Protein AF-A0A2W0BWJ9-F1 (afdb_monomer_lite)

pLDDT: mean 83.64, std 16.71, range [37.88, 95.56]

Structure (mmCIF, N/CA/C/O backbone):
data_AF-A0A2W0BWJ9-F1
#
_entry.id   AF-A0A2W0BWJ9-F1
#
loop_
_atom_site.group_PDB
_atom_site.id
_atom_site.type_symbol
_atom_site.label_atom_id
_atom_site.label_alt_id
_atom_site.label_comp_id
_atom_site.label_asym_id
_atom_site.label_entity_id
_atom_site.label_seq_id
_atom_site.pdbx_PDB_ins_code
_atom_site.Cartn_x
_atom_site.Cartn_y
_atom_site.Cartn_z
_atom_site.occupancy
_atom_site.B_iso_or_equiv
_atom_site.auth_seq_id
_atom_site.auth_comp_id
_atom_site.auth_asym_id
_atom_site.auth_atom_id
_atom_site.pdbx_PDB_model_num
ATOM 1 N N . MET A 1 1 ? -16.377 15.083 7.955 1.00 40.84 1 MET A N 1
ATOM 2 C CA . MET A 1 1 ? -14.905 15.197 7.967 1.00 40.84 1 MET A CA 1
ATOM 3 C C . MET A 1 1 ? -14.401 13.906 7.365 1.00 40.84 1 MET A C 1
ATOM 5 O O . MET A 1 1 ? -14.730 12.867 7.913 1.00 40.84 1 MET A O 1
ATOM 9 N N . GLU A 1 2 ? -13.746 13.944 6.206 1.00 46.34 2 GLU A N 1
ATOM 10 C CA . GLU A 1 2 ? -13.092 12.747 5.668 1.00 46.34 2 GLU A CA 1
ATOM 11 C C . GLU A 1 2 ? -11.958 12.394 6.635 1.00 46.34 2 GLU A C 1
ATOM 13 O O . GLU A 1 2 ? -10.954 13.101 6.707 1.00 46.34 2 GLU A O 1
ATOM 18 N N . GLU A 1 3 ? -12.160 11.376 7.469 1.00 52.25 3 GLU A N 1
ATOM 19 C CA . GLU A 1 3 ? -11.092 10.821 8.293 1.00 52.25 3 GLU A CA 1
ATOM 20 C C . GLU A 1 3 ? -10.096 10.154 7.342 1.00 52.25 3 GLU A C 1
ATOM 22 O O . GLU A 1 3 ? -10.275 9.021 6.898 1.00 52.25 3 GLU A O 1
ATOM 27 N N . TYR A 1 4 ? -9.063 10.903 6.959 1.00 51.47 4 TYR A N 1
ATOM 28 C CA . TYR A 1 4 ? -7.961 10.372 6.173 1.00 51.47 4 TYR A CA 1
ATOM 29 C C . TYR A 1 4 ? -7.211 9.353 7.034 1.00 51.47 4 TYR A C 1
ATOM 31 O O . TYR A 1 4 ? -6.409 9.712 7.897 1.00 51.47 4 TYR A O 1
ATOM 39 N N . LEU A 1 5 ? -7.490 8.068 6.809 1.00 63.22 5 LEU A N 1
ATOM 40 C CA . LEU A 1 5 ? -6.716 6.983 7.401 1.00 63.22 5 LEU A CA 1
ATOM 41 C C . LEU A 1 5 ? -5.247 7.104 6.952 1.00 63.22 5 LEU A C 1
ATOM 43 O O . LEU A 1 5 ? -4.985 7.468 5.800 1.00 63.22 5 LEU A O 1
ATOM 47 N N . PRO A 1 6 ? -4.274 6.818 7.838 1.00 71.81 6 PRO A N 1
ATOM 48 C CA . PRO A 1 6 ? -2.860 6.974 7.519 1.00 71.81 6 PRO A CA 1
ATOM 49 C C . PRO A 1 6 ? -2.480 6.101 6.318 1.00 71.81 6 PRO A C 1
ATOM 51 O O . PRO A 1 6 ? -2.730 4.894 6.318 1.00 71.81 6 PRO A O 1
ATOM 54 N N . SER A 1 7 ? -1.863 6.705 5.300 1.00 84.56 7 SER A N 1
ATOM 55 C CA . SER A 1 7 ? -1.279 5.970 4.179 1.00 84.56 7 SER A CA 1
ATOM 56 C C . SER A 1 7 ? 0.074 5.368 4.564 1.00 84.56 7 SER A C 1
ATOM 58 O O . SER A 1 7 ? 0.800 5.891 5.412 1.00 84.56 7 SER A O 1
ATOM 60 N N . PHE A 1 8 ? 0.416 4.247 3.937 1.00 91.00 8 PHE A N 1
ATOM 61 C CA . PHE A 1 8 ? 1.699 3.576 4.088 1.00 91.00 8 PHE A CA 1
ATOM 62 C C . PHE A 1 8 ? 2.456 3.610 2.773 1.00 91.00 8 PHE A C 1
ATOM 64 O O . PHE A 1 8 ? 1.955 3.145 1.751 1.00 91.00 8 PHE A O 1
ATOM 71 N N . ARG A 1 9 ? 3.676 4.144 2.801 1.00 93.50 9 ARG A N 1
ATOM 72 C CA . ARG A 1 9 ? 4.561 4.158 1.642 1.00 93.50 9 ARG A CA 1
ATOM 73 C C . ARG A 1 9 ? 5.662 3.122 1.817 1.00 93.50 9 ARG A C 1
ATOM 75 O O . ARG A 1 9 ? 6.388 3.140 2.808 1.00 93.50 9 ARG A O 1
ATOM 82 N N . LEU A 1 10 ? 5.772 2.232 0.841 1.00 91.75 10 LEU A N 1
ATOM 83 C CA . LEU A 1 10 ? 6.825 1.237 0.741 1.00 91.75 10 LEU A CA 1
ATOM 84 C C . LEU A 1 10 ? 7.824 1.684 -0.327 1.00 91.75 10 LEU A C 1
ATOM 86 O O . LEU A 1 10 ? 7.519 1.638 -1.516 1.00 91.75 10 LEU A O 1
ATOM 90 N N . GLU A 1 11 ? 8.989 2.135 0.124 1.00 92.88 11 GLU A N 1
ATOM 91 C CA . GLU A 1 11 ? 10.073 2.641 -0.721 1.00 92.88 11 GLU A CA 1
ATOM 92 C C . GLU A 1 11 ? 10.939 1.494 -1.265 1.00 92.88 11 GLU A C 1
ATOM 94 O O . GLU A 1 11 ? 11.278 0.543 -0.555 1.00 92.88 11 GLU A O 1
ATOM 99 N N . PHE A 1 12 ? 11.342 1.625 -2.522 1.00 88.06 12 PHE A N 1
ATOM 100 C CA . PHE A 1 12 ? 12.331 0.806 -3.216 1.00 88.06 12 PHE A CA 1
ATOM 101 C C . PHE A 1 12 ? 13.402 1.732 -3.807 1.00 88.06 12 PHE A C 1
ATOM 103 O O . PHE A 1 12 ? 13.275 2.951 -3.762 1.00 88.06 12 PHE A O 1
ATOM 110 N N . ARG A 1 13 ? 14.478 1.161 -4.360 1.00 88.69 13 ARG A N 1
ATOM 111 C CA . ARG A 1 13 ? 15.673 1.917 -4.783 1.00 88.69 13 ARG A CA 1
ATOM 112 C C . ARG A 1 13 ? 15.372 3.142 -5.662 1.00 88.69 13 ARG A C 1
ATOM 114 O O . ARG A 1 13 ? 16.003 4.169 -5.459 1.00 88.69 13 ARG A O 1
ATOM 121 N N . ASP A 1 14 ? 14.412 3.023 -6.580 1.00 91.31 14 ASP A N 1
ATOM 122 C CA . ASP A 1 14 ? 14.068 4.060 -7.567 1.00 91.31 14 ASP A CA 1
ATOM 123 C C . ASP A 1 14 ? 12.546 4.226 -7.747 1.00 91.31 14 ASP A C 1
ATOM 125 O O . ASP A 1 14 ? 12.083 4.828 -8.714 1.00 91.31 14 ASP A O 1
ATOM 129 N N . THR A 1 15 ? 11.744 3.636 -6.858 1.00 92.94 15 THR A N 1
ATOM 130 C CA . THR A 1 15 ? 10.281 3.703 -6.934 1.00 92.94 15 THR A CA 1
ATOM 131 C C . THR A 1 15 ? 9.653 3.502 -5.565 1.00 92.94 15 THR A C 1
ATOM 133 O O . THR A 1 15 ? 10.302 2.991 -4.658 1.00 92.94 15 THR A O 1
ATOM 136 N N . TYR A 1 16 ? 8.380 3.836 -5.412 1.00 93.19 16 TYR A N 1
ATOM 137 C CA . TYR A 1 16 ? 7.623 3.513 -4.213 1.00 93.19 16 TYR A CA 1
ATOM 138 C C . TYR A 1 16 ? 6.228 3.014 -4.552 1.00 93.19 16 TYR A C 1
ATOM 140 O O . TYR A 1 16 ? 5.671 3.298 -5.609 1.00 93.19 16 TYR A O 1
ATOM 148 N N . ASN A 1 17 ? 5.652 2.292 -3.603 1.00 93.56 17 ASN A N 1
ATOM 149 C CA . ASN A 1 17 ? 4.255 1.903 -3.614 1.00 93.56 17 ASN A CA 1
ATOM 150 C C . ASN A 1 17 ? 3.540 2.586 -2.455 1.00 93.56 17 ASN A C 1
ATOM 152 O O . ASN A 1 17 ? 4.054 2.604 -1.337 1.00 93.56 17 ASN A O 1
ATOM 156 N N . GLU A 1 18 ? 2.345 3.110 -2.692 1.00 95.25 18 GLU A N 1
ATOM 157 C CA . GLU A 1 18 ? 1.497 3.656 -1.638 1.00 95.25 18 GLU A CA 1
ATOM 158 C C . GLU A 1 18 ? 0.294 2.763 -1.395 1.00 95.25 18 GLU A C 1
ATOM 160 O O . GLU A 1 18 ? -0.345 2.270 -2.322 1.00 95.25 18 GLU A O 1
ATOM 165 N N . TYR A 1 19 ? -0.023 2.601 -0.120 1.00 94.69 19 TYR A N 1
ATOM 166 C CA . TYR A 1 19 ? -1.162 1.859 0.371 1.00 94.69 19 TYR A CA 1
ATOM 167 C C . TYR A 1 19 ? -2.012 2.789 1.229 1.00 94.69 19 TYR A C 1
ATOM 169 O O . TYR A 1 19 ? -1.491 3.625 1.969 1.00 94.69 19 TYR A O 1
ATOM 177 N N . ARG A 1 20 ? -3.329 2.652 1.145 1.00 92.06 20 ARG A N 1
ATOM 178 C CA . ARG A 1 20 ? -4.275 3.357 2.017 1.00 92.06 20 ARG A CA 1
ATOM 179 C C . ARG A 1 20 ? -5.461 2.463 2.317 1.00 92.06 20 ARG A C 1
ATOM 181 O O . ARG A 1 20 ? -5.727 1.527 1.570 1.00 92.06 20 ARG A O 1
ATOM 188 N N . ILE A 1 21 ? -6.179 2.762 3.387 1.00 89.19 21 ILE A N 1
ATOM 189 C CA . ILE A 1 21 ? -7.480 2.152 3.649 1.00 89.19 21 ILE A CA 1
ATOM 190 C C . ILE A 1 21 ? -8.530 3.212 3.325 1.00 89.19 21 ILE A C 1
ATOM 192 O O . ILE A 1 21 ? -8.455 4.323 3.839 1.00 89.19 21 ILE A O 1
ATOM 196 N N . LEU A 1 22 ? -9.468 2.887 2.442 1.00 87.25 22 LEU A N 1
ATOM 197 C CA . LEU A 1 22 ? -10.587 3.747 2.064 1.00 87.25 22 LEU A CA 1
ATOM 198 C C . LEU A 1 22 ? -11.860 2.901 2.094 1.00 87.25 22 LEU A C 1
ATOM 200 O O . LEU A 1 22 ? -11.887 1.829 1.491 1.00 87.25 22 LEU A O 1
ATOM 204 N N . ASP A 1 23 ? -12.874 3.342 2.841 1.00 85.25 23 ASP A N 1
ATOM 205 C CA . ASP A 1 23 ? -14.139 2.610 3.029 1.00 85.25 23 ASP A CA 1
ATOM 206 C C . ASP A 1 23 ? -13.941 1.139 3.450 1.00 85.25 23 ASP A C 1
ATOM 208 O O . ASP A 1 23 ? -14.573 0.217 2.932 1.00 85.25 23 ASP A O 1
ATOM 212 N N . GLY A 1 24 ? -12.988 0.901 4.360 1.00 83.31 24 GLY A N 1
ATOM 213 C CA . GLY A 1 24 ? -12.647 -0.441 4.849 1.00 83.31 24 GLY A CA 1
ATOM 214 C C . GLY A 1 24 ? -11.927 -1.333 3.831 1.00 83.31 24 GLY A C 1
ATOM 215 O O . GLY A 1 24 ? -11.697 -2.509 4.104 1.00 83.31 24 GLY A O 1
ATOM 216 N N . ARG A 1 25 ? -11.549 -0.797 2.666 1.00 88.94 25 ARG A N 1
ATOM 217 C CA . ARG A 1 25 ? -10.829 -1.520 1.614 1.00 88.94 25 ARG A CA 1
ATOM 218 C C . ARG A 1 25 ? -9.402 -1.019 1.509 1.00 88.94 25 ARG A C 1
ATOM 220 O O . ARG A 1 25 ? -9.156 0.186 1.508 1.00 88.94 25 ARG A O 1
ATOM 227 N N . VAL A 1 26 ? -8.460 -1.941 1.362 1.00 91.50 26 VAL A N 1
ATOM 228 C CA . VAL A 1 26 ? -7.072 -1.573 1.089 1.00 91.50 26 VAL A CA 1
ATOM 229 C C . VAL A 1 26 ? -6.952 -1.206 -0.384 1.00 91.50 26 VAL A C 1
ATOM 231 O O . VAL A 1 26 ? -7.336 -1.968 -1.270 1.00 91.50 26 VAL A O 1
ATOM 234 N N . GLN A 1 27 ? -6.425 -0.021 -0.642 1.00 94.56 27 GLN A N 1
ATOM 235 C CA . GLN A 1 27 ? -6.058 0.434 -1.968 1.00 94.56 27 GLN 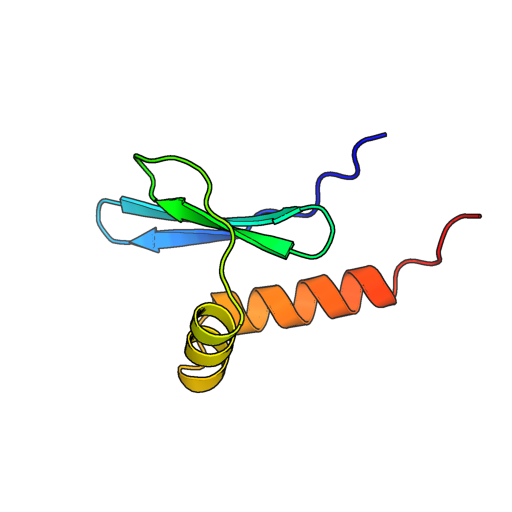A CA 1
ATOM 236 C C . GLN A 1 27 ? -4.548 0.553 -2.074 1.00 94.56 27 GLN A C 1
ATOM 238 O O . GLN A 1 27 ? -3.864 0.861 -1.100 1.00 94.56 27 GLN A O 1
ATOM 243 N N . PHE A 1 28 ? -4.061 0.325 -3.280 1.00 94.25 28 PHE A N 1
ATOM 244 C CA . PHE A 1 28 ? -2.663 0.346 -3.655 1.00 94.25 28 PHE A CA 1
ATOM 245 C C . PHE A 1 28 ? -2.492 1.200 -4.906 1.00 94.25 28 PHE A C 1
ATOM 247 O O . PHE A 1 28 ? -3.325 1.136 -5.812 1.00 94.25 28 PHE A O 1
ATOM 254 N N . ARG A 1 29 ? -1.386 1.935 -4.989 1.00 95.00 29 ARG A N 1
ATOM 255 C CA . ARG A 1 29 ? -0.871 2.453 -6.255 1.00 95.00 29 ARG A CA 1
ATOM 256 C C . ARG A 1 29 ? 0.656 2.363 -6.308 1.00 95.00 29 ARG A C 1
ATOM 258 O O . ARG A 1 29 ? 1.301 2.545 -5.271 1.00 95.00 29 ARG A O 1
ATOM 265 N N . PRO A 1 30 ? 1.243 2.136 -7.490 1.00 93.94 30 PRO A N 1
ATOM 266 C CA . PRO A 1 30 ? 2.651 2.439 -7.715 1.00 93.94 30 PRO A CA 1
ATOM 267 C C . PRO A 1 30 ? 2.879 3.960 -7.748 1.00 93.94 30 PRO A C 1
ATOM 269 O O . PRO A 1 30 ? 1.925 4.735 -7.840 1.00 93.94 30 PRO A O 1
ATOM 272 N N . GLN A 1 31 ? 4.142 4.388 -7.707 1.00 93.00 31 GLN A N 1
ATOM 273 C CA . GLN A 1 31 ? 4.534 5.797 -7.848 1.00 93.00 31 GLN A CA 1
ATOM 274 C C . GLN A 1 31 ? 3.904 6.456 -9.084 1.00 93.00 31 GLN A C 1
ATOM 276 O O . GLN A 1 31 ? 3.443 7.594 -9.008 1.00 93.00 31 GLN A O 1
ATOM 281 N N . GLU A 1 32 ? 3.882 5.740 -10.209 1.00 91.44 32 GLU A N 1
ATOM 282 C CA . GLU A 1 32 ? 3.253 6.172 -11.456 1.00 91.44 32 GLU A CA 1
ATOM 283 C C . GLU A 1 32 ? 2.106 5.220 -11.793 1.00 91.44 32 GLU A C 1
ATOM 285 O O . GLU A 1 32 ? 2.309 4.140 -12.348 1.00 91.44 32 GLU A O 1
ATOM 290 N N . GLY A 1 33 ? 0.889 5.592 -11.402 1.00 92.50 33 GLY A N 1
ATOM 291 C CA . GLY A 1 33 ? -0.312 4.824 -11.703 1.00 92.50 33 GLY A CA 1
ATOM 292 C C . GLY A 1 33 ? -1.505 5.211 -10.840 1.00 92.50 33 GLY A C 1
ATOM 293 O O . GLY A 1 33 ? -1.400 5.985 -9.882 1.00 92.50 33 GLY A O 1
ATOM 294 N N . ASP A 1 34 ? -2.654 4.651 -11.197 1.00 94.19 34 ASP A N 1
ATOM 295 C CA . ASP A 1 34 ? -3.909 4.892 -10.500 1.00 94.19 34 ASP A CA 1
ATOM 296 C C . ASP A 1 34 ? -4.071 4.003 -9.267 1.00 94.19 34 ASP A C 1
ATOM 298 O O . ASP A 1 34 ? -3.494 2.919 -9.141 1.00 94.19 34 ASP A O 1
ATOM 302 N N . TRP A 1 35 ? -4.908 4.473 -8.346 1.00 94.75 35 TRP A N 1
ATOM 303 C CA . TRP A 1 35 ? -5.333 3.684 -7.200 1.00 94.75 35 TRP A CA 1
ATOM 304 C C . TRP A 1 35 ? -6.192 2.507 -7.648 1.00 94.75 35 TRP A C 1
ATOM 306 O O . TRP A 1 35 ? -7.229 2.688 -8.285 1.00 94.75 35 TRP A O 1
ATOM 316 N N . ARG A 1 36 ? -5.811 1.305 -7.221 1.00 95.44 36 ARG A N 1
ATOM 317 C CA . ARG A 1 36 ? -6.624 0.093 -7.343 1.00 95.44 36 ARG A CA 1
ATOM 318 C C . ARG A 1 36 ? -6.929 -0.485 -5.971 1.00 95.44 36 ARG A C 1
ATOM 320 O O . ARG A 1 36 ? -6.116 -0.391 -5.055 1.00 95.44 36 ARG A O 1
ATOM 327 N N . THR A 1 37 ? -8.094 -1.099 -5.824 1.00 95.56 37 THR A N 1
ATOM 328 C CA . THR A 1 37 ? -8.425 -1.881 -4.628 1.00 95.56 37 THR A CA 1
ATOM 329 C C . THR A 1 37 ? -7.742 -3.240 -4.708 1.00 95.56 37 THR A C 1
ATOM 331 O O . THR A 1 37 ? -7.821 -3.889 -5.746 1.00 95.56 37 THR A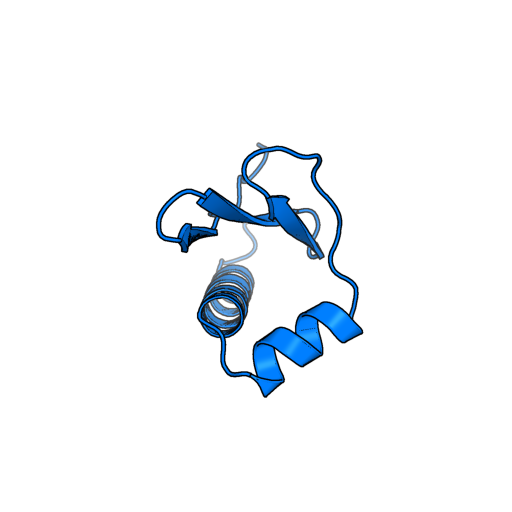 O 1
ATOM 334 N N . LEU A 1 38 ? -7.084 -3.646 -3.623 1.00 94.62 38 LEU A N 1
ATOM 335 C CA . LEU A 1 38 ? -6.564 -5.002 -3.472 1.00 94.62 38 LEU A CA 1
ATOM 336 C C . LEU A 1 38 ? -7.719 -5.950 -3.152 1.00 94.62 38 LEU A C 1
ATOM 338 O O . LEU A 1 38 ? -8.572 -5.630 -2.315 1.00 94.62 38 LEU A O 1
ATOM 342 N N . ASP A 1 39 ? -7.753 -7.095 -3.821 1.00 94.88 39 ASP A N 1
ATOM 343 C CA . ASP A 1 39 ? -8.720 -8.147 -3.521 1.00 94.88 39 ASP A CA 1
ATOM 344 C C . ASP A 1 39 ? -8.262 -9.023 -2.339 1.00 94.88 39 ASP A C 1
ATOM 346 O O . ASP A 1 39 ? -7.226 -8.786 -1.716 1.00 94.88 39 ASP A O 1
ATOM 350 N N . MET A 1 40 ? -9.067 -10.021 -1.963 1.00 92.56 40 MET A N 1
ATOM 351 C CA . MET A 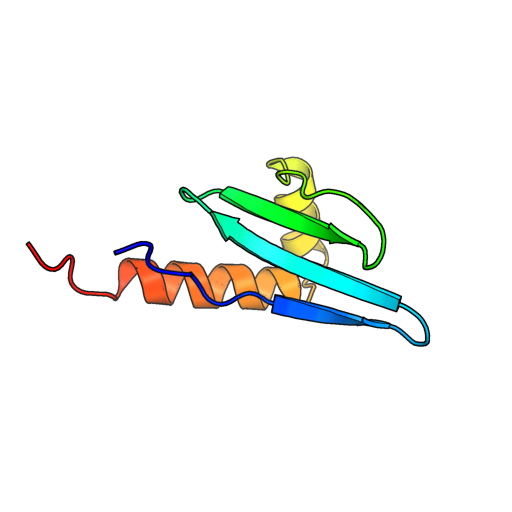1 40 ? -8.707 -10.902 -0.848 1.00 92.56 40 MET A CA 1
ATOM 352 C C . MET A 1 40 ? -7.434 -11.709 -1.111 1.00 92.56 40 MET A C 1
ATOM 354 O O . MET A 1 40 ? -6.701 -11.962 -0.154 1.00 92.56 40 MET A O 1
ATOM 358 N N . ASP A 1 41 ? -7.159 -12.091 -2.355 1.00 95.12 41 ASP A N 1
ATOM 359 C CA . ASP A 1 41 ? -6.003 -12.919 -2.696 1.00 95.12 41 ASP A CA 1
ATOM 360 C C . ASP A 1 41 ? -4.712 -12.095 -2.578 1.00 95.12 41 ASP A C 1
ATOM 362 O O . ASP A 1 41 ? -3.741 -12.542 -1.958 1.00 95.12 41 ASP A O 1
ATOM 366 N N . ASP A 1 42 ? -4.733 -10.844 -3.050 1.00 94.06 42 ASP A N 1
ATOM 367 C CA . ASP A 1 42 ? -3.658 -9.865 -2.859 1.00 94.06 42 ASP A CA 1
ATOM 368 C C . ASP A 1 42 ? -3.348 -9.659 -1.366 1.00 94.06 42 ASP A C 1
ATOM 370 O O . ASP A 1 42 ? -2.191 -9.671 -0.929 1.00 94.06 42 ASP A O 1
ATOM 374 N N . ILE A 1 43 ? -4.391 -9.495 -0.546 1.00 93.25 43 ILE A N 1
ATOM 375 C CA . ILE A 1 43 ? -4.236 -9.314 0.900 1.00 93.25 43 ILE A CA 1
ATOM 376 C C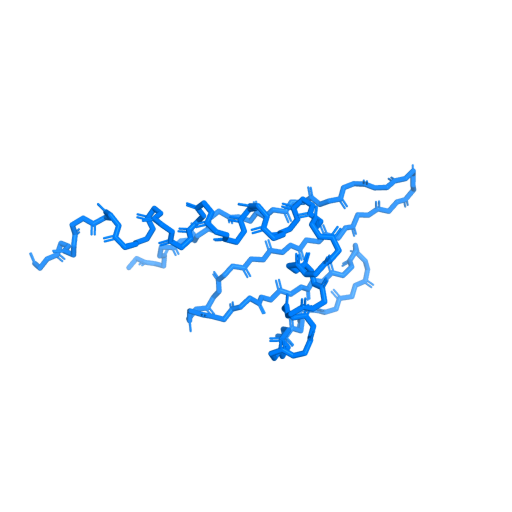 . ILE A 1 43 ? -3.664 -10.574 1.550 1.00 93.25 43 ILE A C 1
ATOM 378 O O . ILE A 1 43 ? -2.696 -10.487 2.312 1.00 93.25 43 ILE A O 1
ATOM 382 N N . GLN A 1 44 ? -4.195 -11.754 1.230 1.00 94.69 44 GLN A N 1
ATOM 383 C CA . GLN A 1 44 ? -3.681 -13.024 1.748 1.00 94.69 44 GLN A CA 1
ATOM 384 C C . GLN A 1 44 ? -2.212 -13.240 1.383 1.00 94.69 44 GLN A C 1
ATOM 386 O O . GLN A 1 44 ? -1.442 -13.728 2.216 1.00 94.69 44 GLN A O 1
ATOM 391 N N . MET A 1 45 ? -1.796 -12.830 0.184 1.00 95.56 45 MET A N 1
ATOM 392 C CA . MET A 1 45 ? -0.399 -12.877 -0.235 1.00 95.56 45 MET A CA 1
ATOM 393 C C . MET A 1 45 ? 0.488 -12.025 0.680 1.00 95.56 45 MET A C 1
ATOM 395 O O . MET A 1 45 ? 1.507 -12.513 1.174 1.00 95.56 45 MET A O 1
ATOM 399 N N . HIS A 1 46 ? 0.083 -10.787 0.988 1.00 94.44 46 HIS A N 1
ATOM 400 C CA . HIS A 1 46 ? 0.831 -9.918 1.901 1.00 94.44 46 HIS A CA 1
ATOM 401 C C . HIS A 1 46 ? 1.011 -10.533 3.292 1.00 94.44 46 HIS A C 1
ATOM 403 O O . HIS A 1 46 ? 2.113 -10.443 3.852 1.00 94.44 46 HIS A O 1
ATOM 409 N N . PHE A 1 47 ? -0.043 -11.148 3.841 1.00 93.62 47 PHE A N 1
ATOM 410 C CA . PHE A 1 47 ? -0.006 -11.819 5.146 1.00 93.62 47 PHE A CA 1
ATOM 411 C C . PHE A 1 47 ? 0.848 -13.090 5.118 1.00 93.62 47 PHE A C 1
ATOM 413 O O . PHE A 1 47 ? 1.660 -13.302 6.020 1.00 93.62 47 PHE A O 1
ATOM 420 N N . SER A 1 48 ? 0.729 -13.894 4.061 1.00 95.25 48 SER A N 1
ATOM 421 C CA . SER A 1 48 ? 1.498 -15.131 3.882 1.00 95.25 48 SER A CA 1
ATOM 422 C C . SER A 1 48 ? 2.999 -14.856 3.774 1.00 95.25 48 SER A C 1
ATOM 424 O O . SER A 1 48 ? 3.810 -15.550 4.385 1.00 95.25 48 SER A O 1
ATOM 426 N N . LEU A 1 49 ? 3.367 -13.789 3.060 1.00 94.62 49 LEU A N 1
ATOM 427 C CA . LEU A 1 49 ? 4.752 -13.349 2.884 1.00 94.62 49 LEU A CA 1
ATOM 428 C C . LEU A 1 49 ? 5.272 -12.474 4.035 1.00 94.62 49 LEU A C 1
ATOM 430 O O . LEU A 1 49 ? 6.425 -12.049 3.999 1.00 94.62 49 LEU A O 1
ATOM 434 N N . ARG A 1 50 ? 4.446 -12.188 5.054 1.00 93.94 50 ARG A N 1
ATOM 435 C CA . ARG A 1 50 ? 4.790 -11.325 6.202 1.00 93.94 50 ARG A CA 1
ATOM 436 C C . ARG A 1 50 ? 5.391 -9.982 5.777 1.00 93.94 50 ARG A C 1
ATOM 438 O O . ARG A 1 50 ? 6.354 -9.492 6.368 1.00 93.94 50 ARG A O 1
ATOM 445 N N . THR A 1 51 ? 4.831 -9.394 4.726 1.00 93.62 51 THR A N 1
ATOM 446 C CA . THR A 1 51 ? 5.321 -8.117 4.196 1.00 93.62 51 THR A CA 1
ATOM 447 C C . THR A 1 51 ? 5.086 -6.976 5.197 1.00 93.62 51 THR A C 1
ATOM 449 O O . THR A 1 51 ? 4.157 -7.054 6.006 1.00 93.62 51 THR A O 1
ATOM 452 N N . PRO A 1 52 ? 5.849 -5.867 5.124 1.00 93.31 52 PRO A N 1
ATOM 453 C CA . PRO A 1 52 ? 5.583 -4.673 5.933 1.00 93.31 52 PRO A CA 1
ATOM 454 C C . PRO A 1 52 ? 4.139 -4.162 5.810 1.00 93.31 52 PRO A C 1
ATOM 456 O O . PRO A 1 52 ? 3.571 -3.672 6.783 1.00 93.31 52 PRO A O 1
ATOM 459 N N . VAL A 1 53 ? 3.527 -4.349 4.636 1.00 91.56 53 VAL A N 1
ATOM 460 C CA . VAL A 1 53 ? 2.125 -4.015 4.363 1.00 91.56 53 VAL A CA 1
ATOM 461 C C . VAL A 1 53 ? 1.181 -4.812 5.264 1.00 91.56 53 VAL A C 1
ATOM 463 O O . VAL A 1 53 ? 0.270 -4.227 5.831 1.00 91.56 53 VAL A O 1
ATOM 466 N N . ALA A 1 54 ? 1.413 -6.111 5.475 1.00 92.94 54 ALA A N 1
ATOM 467 C CA . ALA A 1 54 ? 0.571 -6.922 6.360 1.00 92.94 54 ALA A CA 1
ATOM 468 C C . ALA A 1 54 ? 0.623 -6.440 7.817 1.00 92.94 54 ALA A C 1
ATOM 470 O O . ALA A 1 54 ? -0.410 -6.333 8.479 1.00 92.94 54 ALA A O 1
ATOM 471 N N . SER A 1 55 ? 1.819 -6.093 8.302 1.00 92.19 55 SER A N 1
ATOM 472 C CA . SER A 1 55 ? 1.994 -5.500 9.633 1.00 92.19 55 SER A CA 1
ATOM 473 C C . SER A 1 55 ? 1.280 -4.153 9.747 1.00 92.19 55 SER A C 1
ATOM 475 O O . SER A 1 55 ? 0.618 -3.887 10.749 1.00 92.19 55 SER A O 1
ATOM 477 N N . TRP A 1 56 ? 1.376 -3.312 8.714 1.00 92.69 56 TRP A N 1
ATOM 478 C CA . TRP A 1 56 ? 0.671 -2.033 8.666 1.00 92.69 56 TRP A CA 1
ATOM 479 C C . TRP A 1 56 ? -0.852 -2.205 8.633 1.00 92.69 56 TRP A C 1
ATOM 481 O O . TRP A 1 56 ? -1.530 -1.533 9.411 1.00 92.69 56 TRP A O 1
ATOM 491 N N . ILE A 1 57 ? -1.385 -3.114 7.803 1.00 89.56 57 ILE A N 1
ATOM 492 C CA . ILE A 1 57 ? -2.824 -3.408 7.733 1.00 89.56 57 ILE A CA 1
ATOM 493 C C . ILE A 1 57 ? -3.310 -3.784 9.125 1.00 89.56 57 ILE A C 1
ATOM 495 O O . 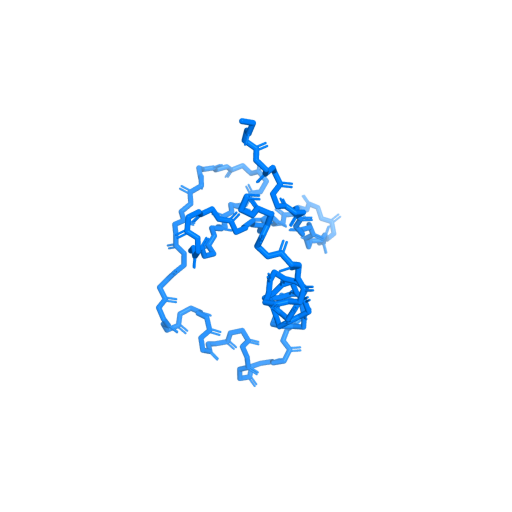ILE A 1 57 ? -4.172 -3.093 9.653 1.00 89.56 57 ILE A O 1
ATOM 499 N N . ARG A 1 58 ? -2.691 -4.798 9.747 1.00 88.94 58 ARG A N 1
ATOM 500 C CA . ARG A 1 58 ? -3.073 -5.291 11.076 1.00 88.94 58 ARG A CA 1
ATOM 501 C C . ARG A 1 58 ? -3.105 -4.173 12.118 1.00 88.94 58 ARG A C 1
ATOM 503 O O . ARG A 1 58 ? -4.119 -3.991 12.782 1.00 88.94 58 ARG A O 1
ATOM 510 N N . ASN A 1 59 ? -2.025 -3.396 12.218 1.00 87.44 59 ASN A N 1
ATOM 511 C CA . ASN A 1 59 ? -1.924 -2.309 13.193 1.00 87.44 59 ASN A CA 1
ATOM 512 C C . ASN A 1 59 ? -2.954 -1.202 12.938 1.00 87.44 59 ASN A C 1
ATOM 514 O O . ASN A 1 59 ? -3.452 -0.587 13.878 1.00 87.44 59 ASN A O 1
ATOM 518 N N . THR A 1 60 ? -3.257 -0.917 11.671 1.00 84.44 60 THR A N 1
ATOM 519 C CA . THR A 1 60 ? -4.207 0.137 11.304 1.00 84.44 60 THR A CA 1
ATOM 520 C C . THR A 1 60 ? -5.641 -0.312 11.560 1.00 84.44 60 THR A C 1
ATOM 522 O O . THR A 1 60 ? -6.398 0.451 12.150 1.00 84.44 60 THR A O 1
ATOM 525 N N . THR A 1 61 ? -6.006 -1.551 11.216 1.00 79.75 61 THR A N 1
ATOM 526 C CA . THR A 1 61 ? -7.317 -2.117 11.569 1.00 79.75 61 THR A CA 1
ATOM 527 C C . THR A 1 61 ? -7.508 -2.226 13.076 1.00 79.75 61 THR A C 1
ATOM 529 O O . THR A 1 61 ? -8.554 -1.805 13.557 1.00 79.75 61 THR A O 1
ATOM 532 N N . ASP A 1 62 ? -6.509 -2.688 13.839 1.00 77.88 62 ASP A N 1
ATOM 533 C CA . ASP A 1 62 ? -6.600 -2.724 15.306 1.00 77.88 62 ASP A CA 1
ATOM 534 C C . ASP A 1 62 ? -6.855 -1.311 15.853 1.00 77.88 62 ASP A C 1
ATOM 536 O O . ASP A 1 62 ? -7.769 -1.103 16.647 1.00 77.88 62 ASP A O 1
ATOM 540 N N . ARG A 1 63 ? -6.125 -0.296 15.365 1.00 70.81 63 ARG A N 1
ATOM 541 C CA . ARG A 1 63 ? -6.365 1.102 15.758 1.00 70.81 63 ARG A CA 1
ATOM 542 C C . ARG A 1 63 ? -7.768 1.585 15.399 1.00 70.81 63 ARG A C 1
ATOM 544 O O . ARG A 1 63 ? -8.376 2.232 16.239 1.00 70.81 63 ARG A O 1
ATOM 551 N N . ILE A 1 64 ? -8.283 1.269 14.210 1.00 67.81 64 ILE A N 1
ATOM 552 C CA . ILE A 1 64 ? -9.649 1.638 13.801 1.00 67.81 64 ILE A CA 1
ATOM 553 C C . ILE A 1 64 ? -10.686 0.981 14.721 1.00 67.81 64 ILE A C 1
ATOM 555 O O . ILE A 1 64 ? -11.621 1.646 15.151 1.00 67.81 64 ILE A O 1
ATOM 559 N N . HIS A 1 65 ? -10.501 -0.290 15.085 1.00 62.78 65 HIS A N 1
ATOM 560 C CA . HIS A 1 65 ? -11.388 -0.990 16.020 1.00 62.78 65 HIS A CA 1
ATOM 561 C C . HIS A 1 65 ? -11.274 -0.487 17.470 1.00 62.78 65 HIS A C 1
ATOM 563 O O . HIS A 1 65 ? -12.208 -0.668 18.250 1.00 62.78 65 HIS A O 1
ATOM 569 N N . HIS A 1 66 ? -10.156 0.146 17.835 1.00 58.00 66 HIS A N 1
ATOM 570 C CA . HIS A 1 66 ? -9.921 0.738 19.155 1.00 58.00 66 HIS A CA 1
ATOM 571 C C . HIS A 1 66 ? -10.244 2.236 19.246 1.00 58.00 66 HIS A C 1
ATOM 573 O O . HIS A 1 66 ? -10.216 2.786 20.351 1.00 58.00 66 HIS A O 1
ATOM 579 N N . LEU A 1 67 ? -10.560 2.908 18.136 1.00 50.44 67 LEU A N 1
ATOM 580 C CA . LEU A 1 67 ? -11.141 4.244 18.198 1.00 50.44 67 LEU A CA 1
ATOM 581 C C . LEU A 1 67 ? -12.552 4.101 18.787 1.00 50.44 67 LEU A C 1
ATOM 583 O O . LEU A 1 67 ? -13.347 3.320 18.257 1.00 50.44 67 LEU A O 1
ATOM 587 N N . PRO A 1 68 ? -12.892 4.803 19.887 1.00 44.59 68 PRO A N 1
ATOM 588 C CA . PRO A 1 68 ? -14.279 4.870 20.304 1.00 44.59 68 PRO A CA 1
ATOM 589 C C . PRO A 1 68 ? -15.039 5.472 19.127 1.00 44.59 68 PRO A C 1
ATOM 591 O O . PRO A 1 68 ? -14.708 6.572 18.687 1.00 44.59 68 PRO A O 1
ATOM 594 N N . LEU A 1 69 ? -16.010 4.730 18.591 1.00 45.00 69 LEU A N 1
ATOM 595 C CA . LEU A 1 69 ? -17.016 5.279 17.692 1.00 45.00 69 LEU A CA 1
ATOM 596 C C . LEU A 1 69 ? -17.588 6.506 18.404 1.00 45.00 69 LEU A C 1
ATOM 598 O O . LEU A 1 69 ? -18.352 6.365 19.360 1.00 45.00 69 LEU A O 1
ATOM 602 N N . ALA A 1 70 ? -17.129 7.694 18.016 1.00 40.91 70 ALA A N 1
ATOM 603 C CA . ALA A 1 70 ? -17.671 8.944 18.502 1.00 40.91 70 ALA A CA 1
ATOM 604 C C . ALA A 1 70 ? -19.066 9.061 17.882 1.00 40.91 70 ALA A C 1
ATOM 606 O O . ALA A 1 70 ? -19.214 9.490 16.739 1.00 40.91 70 ALA A O 1
ATOM 607 N N . VAL A 1 71 ? -20.047 8.535 18.617 1.00 37.88 71 VAL A N 1
ATOM 608 C CA . VAL A 1 71 ? -21.481 8.788 18.440 1.00 37.88 71 VAL A CA 1
ATOM 609 C C . VAL A 1 71 ? -21.774 10.233 18.810 1.00 37.88 71 VAL A C 1
ATOM 611 O O . VAL A 1 71 ? -21.241 10.686 19.850 1.00 37.88 71 VAL A O 1
#

Secondary structure (DSSP, 8-state):
----PPPEEEE-SS-EEEEEEETTEEEEEESSS--EE--HHHHHHHHHTT-HHHHHHHHHHHHHHHS----

Foldseek 3Di:
DPPFQDKDWADDPPWIKIWGQDPNFIWIDTRPDDIDTDDPVSLVVCVVVVHPVVVVNVVSVVVVVPPPPPD

Sequence (71 aa):
ME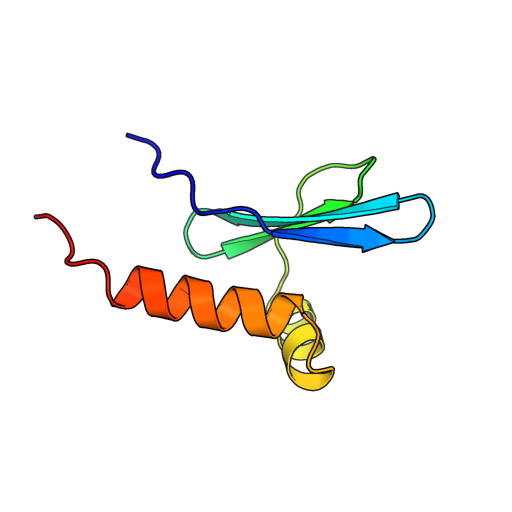EYLPSFRLEFRDTYNEYRILDGRVQFRPQEGDWRTLDMDDIQMHFSLRTPVASWIRNTTDRIHHLPLAV

Radius of gyration: 12.94 Å; chains: 1; bounding box: 37×30×32 Å